Protein AF-A0A502EL42-F1 (afdb_monomer_lite)

Structure (mmCIF, N/CA/C/O backbone):
data_AF-A0A502EL42-F1
#
_entry.id   AF-A0A502EL42-F1
#
loop_
_atom_site.group_PDB
_atom_site.id
_atom_site.type_symbol
_atom_site.label_atom_id
_atom_site.label_alt_id
_atom_site.label_comp_id
_atom_site.label_asym_id
_atom_site.label_entity_id
_atom_site.label_seq_id
_atom_site.pdbx_PDB_ins_code
_atom_site.Cartn_x
_atom_site.Cartn_y
_atom_site.Cartn_z
_atom_site.occupancy
_atom_site.B_iso_or_equiv
_atom_site.auth_seq_id
_atom_site.auth_comp_id
_atom_site.auth_asym_id
_atom_site.auth_atom_id
_atom_site.pdbx_PDB_model_num
ATOM 1 N N . MET A 1 1 ? -19.733 6.693 29.699 1.00 36.53 1 MET A N 1
ATOM 2 C CA . MET A 1 1 ? -19.079 7.778 28.937 1.00 36.53 1 MET A CA 1
ATOM 3 C C . MET A 1 1 ? -17.858 7.185 28.245 1.00 36.53 1 MET A C 1
ATOM 5 O O . MET A 1 1 ? -16.861 6.946 28.911 1.00 36.53 1 MET A O 1
ATOM 9 N N . SER A 1 2 ? -17.968 6.834 26.960 1.00 41.88 2 SER A N 1
ATOM 10 C CA . SER A 1 2 ? -16.871 6.207 26.203 1.00 41.88 2 SER A CA 1
ATOM 11 C C . SER A 1 2 ? -15.862 7.261 25.764 1.00 41.88 2 SER A C 1
ATOM 13 O O . SER A 1 2 ? -16.095 8.001 24.812 1.00 41.88 2 SER A O 1
ATOM 15 N N . GLN A 1 3 ? -14.743 7.343 26.477 1.00 47.66 3 GLN A N 1
ATOM 16 C CA . GLN A 1 3 ? -13.579 8.112 26.058 1.00 47.66 3 GLN A CA 1
ATOM 17 C C . GLN A 1 3 ? -12.733 7.255 25.108 1.00 47.66 3 GLN A C 1
ATOM 19 O O . GLN A 1 3 ? -12.016 6.375 25.566 1.00 47.66 3 GLN A O 1
ATOM 24 N N . CYS A 1 4 ? -12.798 7.512 23.797 1.00 49.19 4 CYS A N 1
ATOM 25 C CA . CYS A 1 4 ? -11.625 7.344 22.923 1.00 49.19 4 CYS A CA 1
ATOM 26 C C . CYS A 1 4 ? -11.712 8.104 21.571 1.00 49.19 4 CYS A C 1
ATOM 28 O O . CYS A 1 4 ? -11.507 7.507 20.517 1.00 49.19 4 CYS A O 1
ATOM 30 N N . PRO A 1 5 ? -12.012 9.418 21.530 1.00 51.44 5 PRO A N 1
ATOM 31 C CA . PRO A 1 5 ? -12.030 10.163 20.262 1.00 51.44 5 PRO A CA 1
ATOM 32 C C . PRO A 1 5 ? -10.627 10.482 19.703 1.00 51.44 5 PRO A C 1
ATOM 34 O O . PRO A 1 5 ? -10.492 10.792 18.522 1.00 51.44 5 PRO A O 1
ATOM 37 N N . THR A 1 6 ? -9.569 10.413 20.518 1.00 52.16 6 THR A N 1
ATOM 38 C CA . THR A 1 6 ? -8.198 10.774 20.107 1.00 52.16 6 THR A CA 1
ATOM 39 C C . THR A 1 6 ? -7.466 9.637 19.396 1.00 52.16 6 THR A C 1
ATOM 41 O O . THR A 1 6 ? -6.820 9.882 18.380 1.00 52.16 6 THR A O 1
ATOM 44 N N . SER A 1 7 ? -7.622 8.395 19.870 1.00 60.34 7 SER A N 1
ATOM 45 C CA . SER A 1 7 ? -6.956 7.214 19.296 1.00 60.34 7 SER A CA 1
ATOM 46 C C . SER A 1 7 ? -7.358 6.975 17.835 1.00 60.34 7 SER A C 1
ATOM 48 O O . SER A 1 7 ? -6.499 6.791 16.977 1.00 60.34 7 SER A O 1
ATOM 50 N N . GLY A 1 8 ? -8.654 7.098 17.518 1.00 73.56 8 GLY A N 1
ATOM 51 C CA . GLY A 1 8 ? -9.153 6.928 16.150 1.00 73.56 8 GLY A CA 1
ATOM 52 C C . GLY A 1 8 ? -8.644 7.993 15.175 1.00 73.56 8 GLY A C 1
ATOM 53 O O . GLY A 1 8 ? -8.335 7.678 14.029 1.00 73.56 8 GLY A O 1
ATOM 54 N N . ARG A 1 9 ? -8.493 9.247 15.625 1.00 79.62 9 ARG A N 1
ATOM 55 C CA . ARG A 1 9 ? -7.979 10.332 14.775 1.00 79.62 9 ARG A CA 1
ATOM 56 C C . ARG A 1 9 ? -6.496 10.148 14.461 1.00 79.62 9 ARG A C 1
ATOM 58 O O . ARG A 1 9 ? -6.117 10.272 13.301 1.00 79.62 9 ARG A O 1
ATOM 65 N N . THR A 1 10 ? -5.675 9.852 15.469 1.00 83.19 10 THR A N 1
ATOM 66 C CA . THR A 1 10 ? -4.242 9.592 15.262 1.00 83.19 10 THR A CA 1
ATOM 67 C C . THR A 1 10 ? -4.043 8.364 14.378 1.00 83.19 10 THR A C 1
ATOM 69 O O . THR A 1 10 ? -3.294 8.437 13.412 1.00 83.19 10 THR A O 1
ATOM 72 N N . PHE A 1 11 ? -4.793 7.285 14.623 1.00 84.94 11 PHE A N 1
ATOM 73 C CA . PHE A 1 11 ? -4.766 6.092 13.780 1.00 84.94 11 PHE A CA 1
ATOM 74 C C . PHE A 1 11 ? -5.091 6.400 12.312 1.00 84.94 11 PHE A C 1
ATOM 76 O O . PHE A 1 11 ? -4.356 5.972 11.432 1.00 84.94 11 PHE A O 1
ATOM 83 N N . GLN A 1 12 ? -6.137 7.184 12.028 1.00 88.38 12 GLN A N 1
ATOM 84 C CA . GLN A 1 12 ? -6.475 7.555 10.647 1.00 88.38 12 GLN A CA 1
ATOM 85 C C . GLN A 1 12 ? -5.391 8.400 9.966 1.00 88.38 12 GLN A C 1
ATOM 87 O O . GLN A 1 12 ? -5.180 8.260 8.763 1.00 88.38 12 GLN A O 1
ATOM 92 N N . ILE A 1 13 ? -4.720 9.286 10.707 1.00 90.19 13 ILE A N 1
ATOM 93 C CA . ILE A 1 13 ? -3.621 10.102 10.171 1.00 90.19 13 ILE A CA 1
ATOM 94 C C . ILE A 1 13 ? -2.433 9.207 9.811 1.00 90.19 13 ILE A C 1
ATOM 96 O O . ILE A 1 13 ? -1.940 9.277 8.685 1.00 90.19 13 ILE A O 1
ATOM 100 N N . GLU A 1 14 ? -2.023 8.337 10.732 1.00 92.62 14 GLU A N 1
ATOM 101 C CA . GLU A 1 14 ? -0.924 7.392 10.510 1.00 92.62 14 GLU A CA 1
ATOM 102 C C . GLU A 1 14 ? -1.240 6.432 9.361 1.00 92.62 14 GLU A C 1
ATOM 104 O O . GLU A 1 14 ? -0.431 6.242 8.457 1.00 92.62 14 GLU A O 1
ATOM 109 N N . LEU A 1 15 ? -2.459 5.896 9.325 1.00 92.56 15 LEU A N 1
ATOM 110 C CA . LEU A 1 15 ? -2.908 4.997 8.270 1.00 92.56 15 LEU A CA 1
ATOM 111 C C . LEU A 1 15 ? -2.864 5.659 6.887 1.00 92.56 15 LEU A C 1
ATOM 113 O O . LEU A 1 15 ? -2.397 5.043 5.935 1.00 92.56 15 LEU A O 1
ATOM 117 N N . ARG A 1 16 ? -3.278 6.927 6.767 1.00 94.38 16 ARG A N 1
ATOM 118 C CA . ARG A 1 16 ? -3.151 7.680 5.505 1.00 94.38 16 ARG A CA 1
ATOM 119 C C . ARG A 1 16 ? -1.694 7.882 5.092 1.00 94.38 16 ARG A C 1
ATOM 121 O O . ARG A 1 16 ? -1.395 7.800 3.905 1.00 94.38 16 ARG A O 1
ATOM 128 N N . SER A 1 17 ? -0.797 8.115 6.050 1.00 96.31 17 SER A N 1
ATOM 129 C CA . SER A 1 17 ? 0.646 8.219 5.792 1.00 96.31 17 SER A CA 1
ATOM 130 C C . SER A 1 17 ? 1.227 6.896 5.269 1.00 96.31 17 SER A C 1
ATOM 132 O O . SER A 1 17 ? 1.957 6.868 4.274 1.00 96.31 17 SER A O 1
ATOM 134 N N . VAL A 1 18 ? 0.840 5.774 5.887 1.00 96.56 18 VAL A N 1
ATOM 135 C CA . VAL A 1 18 ? 1.238 4.428 5.450 1.00 96.56 18 VAL A CA 1
ATOM 136 C C . VAL A 1 18 ? 0.702 4.117 4.051 1.00 96.56 18 VAL A C 1
ATOM 138 O O . VAL A 1 18 ? 1.466 3.647 3.211 1.00 96.56 18 VAL A O 1
ATOM 141 N N . LEU A 1 19 ? -0.567 4.425 3.769 1.00 97.25 19 LEU A N 1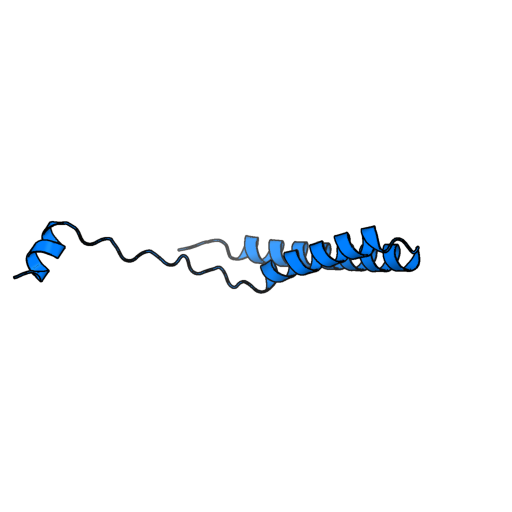
ATOM 142 C CA . LEU A 1 19 ? -1.166 4.237 2.443 1.00 97.25 19 LEU A CA 1
ATOM 143 C C . LEU A 1 19 ? -0.408 5.005 1.358 1.00 97.25 19 LEU A C 1
ATOM 145 O O . LEU A 1 19 ? -0.032 4.416 0.347 1.00 97.25 19 LEU A O 1
ATOM 149 N N . ALA A 1 20 ? -0.104 6.283 1.601 1.00 97.50 20 ALA A N 1
ATOM 150 C CA . ALA A 1 20 ? 0.673 7.094 0.667 1.00 97.50 20 ALA A CA 1
ATOM 151 C C . ALA A 1 20 ? 2.071 6.501 0.414 1.00 97.50 20 ALA A C 1
ATOM 153 O O . ALA A 1 20 ? 2.561 6.496 -0.715 1.00 97.50 20 ALA A O 1
ATOM 154 N N . THR A 1 21 ? 2.704 5.953 1.456 1.00 98.31 21 THR A N 1
ATOM 155 C CA . THR A 1 21 ? 4.012 5.294 1.335 1.00 98.31 21 THR A CA 1
ATOM 156 C C . THR A 1 21 ? 3.923 4.024 0.488 1.00 98.31 21 THR A C 1
ATOM 158 O O . THR A 1 21 ? 4.751 3.821 -0.397 1.00 98.31 21 THR A O 1
ATOM 161 N N . LEU A 1 22 ? 2.917 3.176 0.718 1.00 98.31 22 LEU A N 1
ATOM 162 C CA . LEU A 1 22 ? 2.723 1.941 -0.048 1.00 98.31 22 LEU A CA 1
ATOM 163 C C . LEU A 1 22 ? 2.432 2.217 -1.525 1.00 98.31 22 LEU A C 1
ATOM 165 O O . LEU A 1 22 ? 3.000 1.543 -2.380 1.00 98.31 22 LEU A O 1
ATOM 169 N N . GLN A 1 23 ? 1.611 3.225 -1.821 1.00 97.94 23 GLN A N 1
ATOM 170 C CA . GLN A 1 23 ? 1.334 3.660 -3.192 1.00 97.94 23 GLN A CA 1
ATOM 171 C C . GLN A 1 23 ? 2.612 4.147 -3.885 1.00 97.94 23 GLN A C 1
ATOM 173 O O . GLN A 1 23 ? 2.954 3.651 -4.953 1.00 97.94 23 GLN A O 1
ATOM 178 N N . CYS A 1 24 ? 3.391 5.010 -3.225 1.00 98.44 24 CYS A N 1
ATOM 179 C CA . CYS A 1 24 ? 4.672 5.489 -3.750 1.00 98.44 24 CYS A CA 1
ATOM 180 C C . CYS A 1 24 ? 5.656 4.340 -4.039 1.00 98.44 24 CYS A C 1
ATOM 182 O O . CYS A 1 24 ? 6.296 4.304 -5.089 1.00 98.44 24 CYS A O 1
ATOM 184 N N . LEU A 1 25 ? 5.761 3.365 -3.131 1.00 98.50 25 LEU A N 1
ATOM 185 C CA . LEU A 1 25 ? 6.623 2.198 -3.334 1.00 98.50 25 LEU A CA 1
ATOM 186 C C . LEU A 1 25 ? 6.099 1.271 -4.438 1.00 98.50 25 LEU A C 1
ATOM 188 O O . LEU A 1 25 ? 6.903 0.674 -5.154 1.00 98.50 25 LEU A O 1
ATOM 192 N N . SER A 1 26 ? 4.778 1.141 -4.572 1.00 98.50 26 SER A N 1
ATOM 193 C CA . SER A 1 26 ? 4.139 0.385 -5.650 1.00 98.50 26 SER A CA 1
ATOM 194 C C . SER A 1 26 ? 4.475 0.993 -7.011 1.00 98.50 26 SER A C 1
ATOM 196 O O . SER A 1 26 ? 4.947 0.280 -7.897 1.00 98.50 26 SER A O 1
ATOM 198 N N . ASP A 1 27 ? 4.309 2.310 -7.148 1.00 98.50 27 ASP A N 1
ATOM 199 C CA . ASP A 1 27 ? 4.629 3.050 -8.371 1.00 98.50 27 ASP A CA 1
ATOM 200 C C . ASP A 1 27 ? 6.120 2.937 -8.699 1.00 98.50 27 ASP A C 1
ATOM 202 O O . ASP A 1 27 ? 6.489 2.576 -9.816 1.00 98.50 27 ASP A O 1
ATOM 206 N N . TYR A 1 28 ? 6.987 3.117 -7.699 1.00 98.50 28 TYR A N 1
ATOM 207 C CA . TYR A 1 28 ? 8.426 2.929 -7.862 1.00 98.50 28 TYR A CA 1
ATOM 208 C C . TYR A 1 28 ? 8.777 1.508 -8.335 1.00 98.50 28 TYR A C 1
ATOM 210 O O . TYR A 1 28 ? 9.578 1.338 -9.254 1.00 98.50 28 TYR A O 1
ATOM 218 N N . ALA A 1 29 ? 8.186 0.470 -7.736 1.00 98.44 29 ALA A N 1
ATOM 219 C CA . ALA A 1 29 ? 8.421 -0.911 -8.150 1.00 98.44 29 ALA A CA 1
ATOM 220 C C . ALA A 1 29 ? 7.951 -1.156 -9.594 1.00 98.44 29 ALA A C 1
ATOM 222 O O . ALA A 1 29 ? 8.670 -1.791 -10.371 1.00 98.44 29 ALA A O 1
ATOM 223 N N . ALA A 1 30 ? 6.800 -0.596 -9.978 1.00 98.25 30 ALA A N 1
ATOM 224 C CA . ALA A 1 30 ? 6.281 -0.670 -11.340 1.00 98.25 30 ALA A CA 1
ATOM 225 C C . ALA A 1 30 ? 7.221 0.021 -12.345 1.00 98.25 30 ALA A C 1
ATOM 227 O O . ALA A 1 30 ? 7.552 -0.568 -13.375 1.00 98.25 30 ALA A O 1
ATOM 228 N N . GLU A 1 31 ? 7.733 1.211 -12.019 1.00 98.38 31 GLU A N 1
ATOM 229 C CA . GLU A 1 31 ? 8.723 1.937 -12.829 1.00 98.38 31 GLU A CA 1
ATOM 230 C C . GLU A 1 31 ? 10.040 1.164 -12.995 1.00 98.38 31 GLU A C 1
ATOM 232 O O . GLU A 1 31 ? 10.712 1.280 -14.023 1.00 98.38 31 GLU A O 1
ATOM 237 N N . LYS A 1 32 ? 10.424 0.351 -12.002 1.00 98.25 32 LYS A N 1
ATOM 238 C CA . LYS A 1 32 ? 11.593 -0.540 -12.080 1.00 98.25 32 LYS A CA 1
ATOM 239 C C . LYS A 1 32 ? 11.325 -1.853 -12.815 1.00 98.25 32 LYS A C 1
ATOM 241 O O . LYS A 1 32 ? 12.253 -2.645 -12.973 1.00 98.25 32 LYS A O 1
ATOM 246 N N . GLY A 1 33 ? 10.098 -2.086 -13.280 1.00 97.88 33 GLY A N 1
ATOM 247 C CA . GLY A 1 33 ? 9.693 -3.331 -13.930 1.00 97.88 33 GLY A CA 1
ATOM 248 C C . GLY A 1 33 ? 9.465 -4.494 -12.958 1.00 97.88 33 GLY A C 1
ATOM 249 O O . GLY A 1 33 ? 9.265 -5.624 -13.403 1.00 97.88 33 GLY A O 1
ATOM 250 N N . ASP A 1 34 ? 9.458 -4.247 -11.644 1.00 98.25 34 ASP A N 1
ATOM 251 C CA . ASP A 1 34 ? 9.108 -5.244 -10.632 1.00 98.25 34 ASP A CA 1
ATOM 252 C C . ASP A 1 34 ? 7.589 -5.267 -10.400 1.00 98.25 34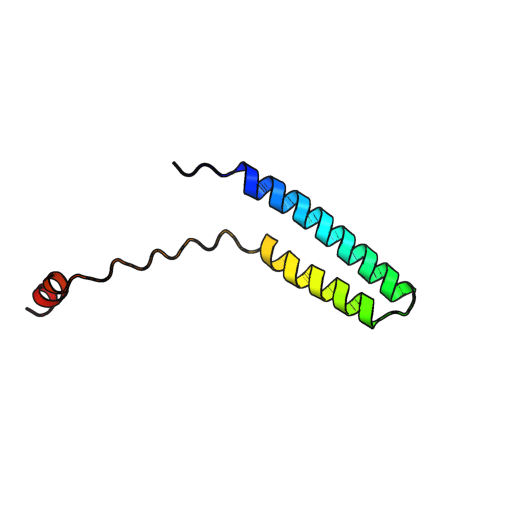 ASP A C 1
ATOM 254 O O . ASP A 1 34 ? 7.055 -4.781 -9.398 1.00 98.25 34 ASP A O 1
ATOM 258 N N . GLY A 1 35 ? 6.876 -5.861 -11.360 1.00 98.12 35 GLY A N 1
ATOM 259 C CA . GLY A 1 35 ? 5.417 -5.966 -11.313 1.00 98.12 35 GLY A CA 1
ATOM 260 C C . GLY A 1 35 ? 4.892 -6.800 -10.139 1.00 98.12 35 GLY A C 1
ATOM 261 O O . GLY A 1 35 ? 3.769 -6.581 -9.687 1.00 98.12 35 GLY A O 1
ATOM 262 N N . ARG A 1 36 ? 5.693 -7.734 -9.603 1.00 98.31 36 ARG A N 1
ATOM 263 C CA . ARG A 1 36 ? 5.282 -8.553 -8.454 1.00 98.31 36 ARG A CA 1
ATOM 264 C C . ARG A 1 36 ? 5.273 -7.721 -7.180 1.00 98.31 36 ARG A C 1
ATOM 266 O O . ARG A 1 36 ? 4.291 -7.773 -6.441 1.00 98.31 36 ARG A O 1
ATOM 273 N N . SER A 1 37 ? 6.345 -6.975 -6.924 1.00 97.88 37 SER A N 1
ATOM 274 C CA . SER A 1 37 ? 6.411 -6.099 -5.755 1.00 97.88 37 SER A CA 1
ATOM 275 C C . SER A 1 37 ? 5.377 -4.982 -5.847 1.00 97.88 37 SER A C 1
ATOM 277 O O . SER A 1 37 ? 4.690 -4.736 -4.859 1.00 97.88 37 SER A O 1
ATOM 279 N N . ALA A 1 38 ? 5.181 -4.393 -7.032 1.00 98.50 38 ALA A N 1
ATOM 280 C CA . ALA A 1 38 ? 4.124 -3.408 -7.262 1.00 98.50 38 ALA A CA 1
ATOM 281 C C . ALA A 1 38 ? 2.736 -3.964 -6.900 1.00 98.50 38 ALA A C 1
ATOM 283 O O . ALA A 1 38 ? 2.022 -3.376 -6.094 1.00 98.50 38 ALA A O 1
ATOM 284 N N . ALA A 1 39 ? 2.386 -5.158 -7.393 1.00 98.31 39 ALA A N 1
ATOM 285 C CA . ALA A 1 39 ? 1.102 -5.783 -7.080 1.00 98.31 39 ALA A CA 1
ATOM 286 C C . ALA A 1 39 ? 0.926 -6.073 -5.578 1.00 98.31 39 ALA A C 1
ATOM 288 O O . ALA A 1 39 ? -0.155 -5.869 -5.036 1.00 98.31 39 ALA A O 1
ATOM 289 N N . ILE A 1 40 ? 1.972 -6.537 -4.884 1.00 98.44 40 ILE A N 1
ATOM 290 C CA . ILE A 1 40 ? 1.907 -6.793 -3.435 1.00 98.44 40 ILE A CA 1
ATOM 291 C C . ILE A 1 40 ? 1.667 -5.491 -2.663 1.00 98.44 40 ILE A C 1
ATOM 293 O O . ILE A 1 40 ? 0.824 -5.463 -1.767 1.00 98.44 40 ILE A O 1
ATOM 297 N N . LEU A 1 41 ? 2.396 -4.428 -3.005 1.00 98.38 41 LEU A N 1
ATOM 298 C CA . LEU A 1 41 ? 2.302 -3.129 -2.340 1.00 98.38 41 LEU A CA 1
ATOM 299 C C . LEU A 1 41 ? 0.952 -2.453 -2.605 1.00 98.38 41 LEU A C 1
ATOM 301 O O . LEU A 1 41 ? 0.334 -1.962 -1.660 1.00 98.38 41 LEU A O 1
ATOM 305 N N . GLY A 1 42 ? 0.461 -2.505 -3.846 1.00 97.94 42 GLY A N 1
ATOM 306 C CA . GLY A 1 42 ? -0.875 -2.035 -4.216 1.00 97.94 42 GLY A CA 1
ATOM 307 C C . GLY A 1 42 ? -1.979 -2.787 -3.472 1.00 97.94 42 GLY A C 1
ATOM 308 O O . GLY A 1 42 ? -2.778 -2.169 -2.779 1.00 97.94 42 GLY A O 1
ATOM 309 N N . ASN A 1 43 ? -1.946 -4.125 -3.482 1.00 97.75 43 ASN A N 1
ATOM 310 C CA . ASN A 1 43 ? -2.924 -4.938 -2.748 1.00 97.75 43 ASN A CA 1
ATOM 311 C C . ASN A 1 43 ? -2.907 -4.648 -1.237 1.00 97.75 43 ASN A C 1
ATOM 313 O O . ASN A 1 43 ? -3.951 -4.649 -0.586 1.00 97.75 43 ASN A O 1
ATOM 317 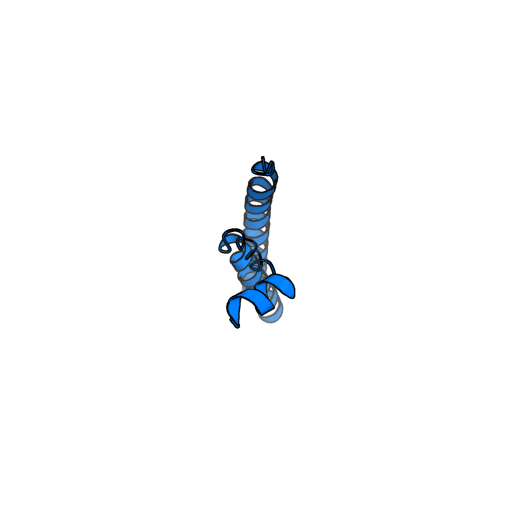N N . ALA A 1 44 ? -1.725 -4.418 -0.654 1.00 97.31 44 ALA A N 1
ATOM 318 C CA . ALA A 1 44 ? -1.610 -4.045 0.751 1.00 97.31 44 ALA A CA 1
ATOM 319 C C . ALA A 1 44 ? -2.241 -2.671 1.028 1.00 97.31 44 ALA A C 1
ATOM 321 O O . ALA A 1 44 ? -2.907 -2.512 2.053 1.00 97.31 44 ALA A O 1
ATOM 322 N N . ALA A 1 45 ? -2.065 -1.702 0.123 1.00 96.56 45 ALA A N 1
ATOM 323 C CA . ALA A 1 45 ? -2.712 -0.400 0.223 1.00 96.56 45 ALA A CA 1
ATOM 324 C C . ALA A 1 45 ? -4.244 -0.530 0.140 1.00 96.56 45 ALA A C 1
ATOM 326 O O . ALA A 1 45 ? -4.937 -0.045 1.033 1.00 96.56 45 ALA A O 1
ATOM 327 N N . ASP A 1 46 ? -4.765 -1.275 -0.837 1.00 94.88 46 ASP A N 1
ATOM 328 C CA . ASP A 1 46 ? -6.208 -1.484 -1.015 1.00 94.88 46 ASP A CA 1
ATOM 329 C C . ASP A 1 46 ? -6.853 -2.116 0.231 1.00 94.88 46 ASP A C 1
ATOM 331 O O . ASP A 1 46 ? -7.896 -1.670 0.712 1.00 94.88 46 ASP A O 1
ATOM 335 N N . LEU A 1 47 ? -6.208 -3.134 0.817 1.00 94.06 47 LEU A N 1
ATOM 336 C CA . LEU A 1 47 ? -6.696 -3.788 2.036 1.00 94.06 47 LEU A CA 1
ATOM 337 C C . LEU A 1 47 ? -6.715 -2.842 3.243 1.00 94.06 47 LEU A C 1
ATOM 339 O O . LEU A 1 47 ? -7.635 -2.897 4.063 1.00 94.06 47 LEU A O 1
ATOM 343 N N . LEU A 1 48 ? -5.706 -1.983 3.369 1.00 91.19 48 LEU A N 1
ATOM 344 C CA . LEU A 1 48 ? -5.624 -1.004 4.449 1.00 91.19 48 LEU A CA 1
ATOM 345 C C . LEU A 1 48 ? -6.638 0.133 4.266 1.00 91.19 48 LEU A C 1
ATOM 347 O O . LEU A 1 48 ? -7.184 0.622 5.257 1.00 91.19 48 LEU A O 1
ATOM 351 N N . GLU A 1 49 ? -6.966 0.512 3.033 1.00 91.25 49 GLU A N 1
ATOM 352 C CA . GLU A 1 49 ? -7.975 1.533 2.744 1.00 91.25 49 GLU A CA 1
ATOM 353 C C . GLU A 1 49 ? -9.378 1.117 3.223 1.00 91.25 49 GLU A C 1
ATOM 355 O O . GLU A 1 49 ? -10.125 1.945 3.752 1.00 91.25 49 GLU A O 1
ATOM 360 N N . LEU A 1 50 ? -9.709 -0.181 3.191 1.00 88.38 50 LEU A N 1
ATOM 361 C CA . LEU A 1 50 ? -10.969 -0.706 3.748 1.00 88.38 50 LEU A CA 1
ATOM 362 C C . LEU A 1 50 ? -11.144 -0.377 5.242 1.00 88.38 50 LEU A C 1
ATOM 364 O O . LEU A 1 50 ? -12.269 -0.217 5.734 1.00 88.38 50 LEU A O 1
ATOM 368 N N . THR A 1 51 ? -10.039 -0.227 5.974 1.00 83.50 51 THR A N 1
ATOM 369 C CA . THR A 1 51 ? -10.072 0.128 7.399 1.00 83.50 51 THR A CA 1
ATOM 370 C C . THR A 1 51 ? -10.376 1.612 7.641 1.00 83.50 51 THR A C 1
ATOM 372 O O . THR A 1 51 ? -10.871 1.953 8.714 1.00 83.50 51 THR A O 1
ATOM 375 N N . LEU A 1 52 ? -10.177 2.487 6.642 1.00 77.12 52 LEU A N 1
ATOM 376 C CA . LEU A 1 52 ? -10.627 3.887 6.687 1.00 77.12 52 LEU A CA 1
ATOM 377 C C . LEU A 1 52 ? -12.136 4.016 6.465 1.00 77.12 52 LEU A C 1
ATOM 379 O O . LEU A 1 52 ? -12.760 4.921 7.018 1.00 77.12 52 LEU A O 1
ATOM 383 N N . ILE A 1 53 ? -12.707 3.138 5.637 1.00 67.38 53 ILE A N 1
ATOM 384 C CA . ILE A 1 53 ? -14.109 3.218 5.209 1.00 67.38 53 ILE A CA 1
ATOM 385 C C . ILE A 1 53 ? -15.045 2.600 6.245 1.00 67.38 53 ILE A C 1
ATOM 387 O O . ILE A 1 53 ? -16.206 2.987 6.305 1.00 67.38 53 ILE A O 1
ATOM 391 N N . THR A 1 54 ? -14.561 1.687 7.091 1.00 55.94 54 THR A N 1
ATOM 392 C CA . THR A 1 54 ? -15.397 1.035 8.104 1.00 55.94 54 THR A CA 1
ATOM 393 C C . THR A 1 54 ? -15.753 2.041 9.206 1.00 55.94 54 THR A C 1
ATOM 395 O O . THR A 1 54 ? -14.910 2.328 10.063 1.00 55.94 54 THR A O 1
ATOM 398 N N . PRO A 1 55 ? -16.994 2.571 9.266 1.00 51.25 55 PRO A N 1
ATOM 399 C CA . PRO A 1 55 ? -17.436 3.227 10.486 1.00 51.25 55 PRO A CA 1
ATOM 400 C C . PRO A 1 55 ? -17.428 2.122 11.532 1.00 51.25 55 PRO A C 1
ATOM 402 O O . PRO A 1 55 ? -18.024 1.082 11.249 1.00 51.25 55 PRO A O 1
ATOM 405 N N . CYS A 1 56 ? -16.725 2.317 12.662 1.00 48.91 56 CYS A N 1
ATOM 406 C CA . CYS A 1 56 ? -16.700 1.409 13.816 1.00 48.91 56 CYS A CA 1
ATOM 407 C C . CYS A 1 56 ? -17.914 0.498 13.762 1.00 48.91 56 CYS A C 1
ATOM 409 O O . CYS A 1 56 ? -19.019 1.003 13.979 1.00 48.91 56 CYS A O 1
ATOM 411 N N . ALA A 1 57 ? -17.721 -0.770 13.368 1.00 50.59 57 ALA A N 1
ATOM 412 C CA . ALA A 1 57 ? -18.803 -1.732 13.344 1.00 50.59 57 ALA A CA 1
ATOM 413 C C . ALA A 1 57 ? -19.456 -1.592 14.709 1.00 50.59 57 ALA A C 1
ATOM 415 O O . ALA A 1 57 ? -18.809 -1.860 15.726 1.00 50.59 57 ALA A O 1
ATOM 416 N N . GLN A 1 58 ? -20.658 -1.00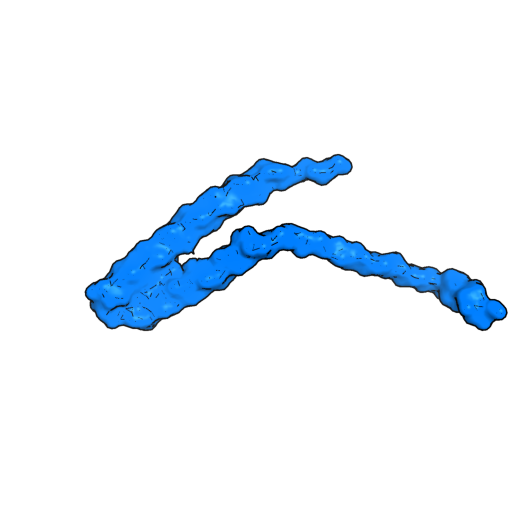5 14.741 1.00 51.25 58 GLN A N 1
ATOM 417 C CA . GLN A 1 58 ? -21.388 -0.869 15.983 1.00 51.25 58 GLN A CA 1
ATOM 418 C C . GLN A 1 58 ? -21.442 -2.296 16.468 1.00 51.25 58 GLN A C 1
ATOM 420 O O . GLN A 1 58 ? -21.940 -3.149 15.732 1.00 51.25 58 GLN A O 1
ATOM 425 N N . VAL A 1 59 ? -20.792 -2.571 17.603 1.00 55.31 59 VAL A N 1
ATOM 426 C CA . VAL A 1 59 ? -20.849 -3.877 18.242 1.00 55.31 59 VAL A CA 1
ATOM 427 C C . VAL A 1 59 ? -22.326 -4.205 18.237 1.00 55.31 59 VAL A C 1
ATOM 429 O O . VAL A 1 59 ? -23.099 -3.526 18.912 1.00 55.31 59 VAL A O 1
ATOM 432 N N . LEU A 1 60 ? -22.727 -5.134 17.368 1.00 53.50 60 LEU A N 1
ATOM 433 C CA . LEU A 1 60 ? -24.102 -5.568 17.276 1.00 53.50 60 LEU A CA 1
ATOM 434 C C . LEU A 1 60 ? -24.292 -6.296 18.593 1.00 53.50 60 LEU A C 1
ATOM 436 O O . LEU A 1 60 ? -23.903 -7.456 18.728 1.00 53.50 60 LEU A O 1
ATOM 440 N N . VAL A 1 61 ? -24.731 -5.552 19.609 1.00 62.78 61 VAL A N 1
ATOM 441 C CA . VAL A 1 61 ? -24.985 -6.079 20.937 1.00 62.78 61 VAL A CA 1
ATOM 442 C C . VAL A 1 61 ? -26.009 -7.160 20.688 1.00 62.78 61 VAL A C 1
ATOM 444 O O . VAL A 1 61 ? -27.143 -6.872 20.304 1.00 62.78 61 VAL A O 1
ATOM 447 N N . ARG A 1 62 ? -25.564 -8.416 20.787 1.00 67.25 62 ARG A N 1
ATOM 448 C CA . ARG A 1 62 ? -26.443 -9.561 20.623 1.00 67.25 62 ARG A CA 1
ATOM 449 C C . ARG A 1 62 ? -27.620 -9.301 21.564 1.00 67.25 62 ARG A C 1
ATOM 451 O O . ARG A 1 62 ? -27.359 -9.035 22.743 1.00 67.25 62 ARG A O 1
ATOM 458 N N . PRO A 1 63 ? -28.872 -9.304 21.076 1.00 68.88 63 PRO A N 1
ATOM 459 C CA . PRO A 1 63 ? -30.003 -9.132 21.968 1.00 68.88 63 PRO A CA 1
ATOM 460 C C . PRO A 1 63 ? -29.864 -10.165 23.093 1.00 68.88 63 PRO A C 1
ATOM 462 O O . PRO A 1 63 ? -29.423 -11.292 22.817 1.00 68.88 63 PRO A O 1
ATOM 465 N N . PRO A 1 64 ? -30.123 -9.774 24.354 1.00 76.69 64 PRO A N 1
ATOM 466 C CA . PRO A 1 64 ? -29.948 -10.670 25.485 1.00 76.69 64 PRO A CA 1
ATOM 467 C C . PRO A 1 64 ? -30.699 -11.965 25.192 1.00 76.69 64 PRO A C 1
ATOM 469 O O . PRO A 1 64 ? -31.860 -11.939 24.784 1.00 76.69 64 PRO A O 1
ATOM 472 N N . VAL A 1 65 ? -30.001 -13.095 25.328 1.00 80.81 65 VAL A N 1
ATOM 473 C CA . VAL A 1 65 ? -30.632 -14.402 25.154 1.00 80.81 65 VAL A CA 1
ATOM 474 C C . VAL A 1 65 ? -31.717 -14.500 26.228 1.00 80.81 65 VAL A C 1
ATOM 476 O O . VAL A 1 65 ? -31.381 -14.344 27.405 1.00 80.81 65 VAL A O 1
ATOM 479 N N . PRO A 1 66 ? -32.992 -14.707 25.854 1.00 79.50 66 PRO A N 1
ATOM 480 C CA . PRO A 1 66 ? -34.063 -14.783 26.832 1.00 79.50 66 PRO A CA 1
ATOM 481 C C . PRO A 1 66 ? -33.786 -15.930 27.803 1.00 79.50 66 PRO A C 1
ATOM 483 O O . PRO A 1 66 ? -33.366 -17.020 27.396 1.00 79.50 66 PRO A O 1
ATOM 486 N N . THR A 1 67 ? -33.990 -15.689 29.098 1.00 84.69 67 THR A N 1
ATOM 487 C CA . THR A 1 67 ? -33.845 -16.742 30.105 1.00 84.69 67 THR A CA 1
ATOM 488 C C . THR A 1 67 ? -34.912 -17.814 29.896 1.00 84.69 67 THR A C 1
ATOM 490 O O . THR A 1 67 ? -35.963 -17.581 29.294 1.00 84.69 67 THR A O 1
ATOM 493 N N . ARG A 1 68 ? -34.659 -19.022 30.411 1.00 81.06 68 ARG A N 1
ATOM 494 C CA . ARG A 1 68 ? -35.586 -20.159 30.285 1.00 81.06 68 ARG A CA 1
ATOM 495 C C . ARG A 1 68 ? -37.001 -19.823 30.782 1.00 81.06 68 ARG A C 1
ATOM 497 O O . ARG A 1 68 ? -37.974 -20.338 30.246 1.00 81.06 68 ARG A O 1
ATOM 504 N N . GLU A 1 69 ? -37.105 -18.935 31.767 1.00 82.94 69 GLU A N 1
ATOM 505 C CA . GLU A 1 69 ? -38.365 -18.447 32.336 1.00 82.94 69 GLU A CA 1
ATOM 506 C C . GLU A 1 69 ? -39.115 -17.512 31.378 1.00 82.94 69 GLU A C 1
ATOM 508 O O . GLU A 1 69 ? -40.322 -17.655 31.206 1.00 82.94 69 GLU A O 1
ATOM 513 N N . GLN A 1 70 ? -38.405 -16.606 30.696 1.00 80.38 70 GLN A N 1
ATOM 514 C CA . GLN A 1 70 ? -38.987 -15.724 29.677 1.00 80.38 70 GLN A CA 1
ATOM 515 C C . GLN A 1 70 ? -39.490 -16.518 28.469 1.00 80.38 70 GLN A C 1
ATOM 517 O O . GLN A 1 70 ? -40.534 -16.201 27.904 1.00 80.38 70 GLN A O 1
ATOM 522 N N . LEU A 1 71 ? -38.776 -17.587 28.104 1.00 80.06 71 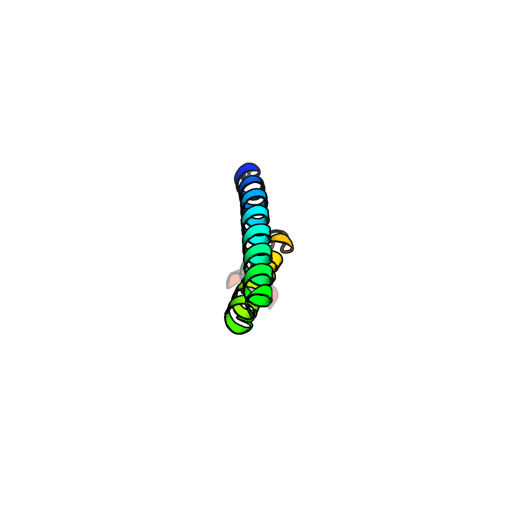LEU A N 1
ATOM 523 C CA . LEU A 1 71 ? -39.209 -18.492 27.045 1.00 80.06 71 LEU A CA 1
ATOM 524 C C . LEU A 1 71 ? -40.470 -19.269 27.451 1.00 80.06 71 LEU A C 1
ATOM 526 O O . LEU A 1 71 ? -41.372 -19.435 26.640 1.00 80.06 71 LEU A O 1
ATOM 530 N N . ALA A 1 72 ? -40.551 -19.710 28.710 1.00 80.94 72 ALA A N 1
ATOM 531 C CA . ALA A 1 72 ? -41.716 -20.418 29.234 1.00 80.94 72 ALA A CA 1
ATOM 532 C C . ALA A 1 72 ? -42.963 -19.522 29.318 1.00 80.94 72 ALA A C 1
ATOM 534 O O . ALA A 1 72 ? -44.055 -19.992 29.027 1.00 80.94 72 ALA A O 1
ATOM 535 N N . GLN A 1 73 ? -42.809 -18.240 29.662 1.00 79.31 73 GLN A N 1
ATOM 536 C CA . GLN A 1 73 ? -43.921 -17.282 29.708 1.00 79.31 73 GLN A CA 1
ATOM 537 C C . GLN A 1 73 ? -44.454 -16.895 28.323 1.00 79.31 73 GLN A C 1
ATOM 539 O O . GLN A 1 73 ? -45.627 -16.574 28.206 1.00 79.31 73 GLN A O 1
ATOM 544 N N . ALA A 1 74 ? -43.620 -16.932 27.281 1.00 72.88 74 ALA A N 1
ATOM 545 C CA . ALA A 1 74 ? -44.042 -16.642 25.908 1.00 72.88 74 ALA A CA 1
ATOM 546 C C . ALA A 1 74 ? -44.751 -17.823 25.213 1.00 72.88 74 ALA A C 1
ATOM 548 O O . ALA A 1 74 ? -45.284 -17.657 24.119 1.00 72.88 74 ALA A O 1
ATOM 549 N N . 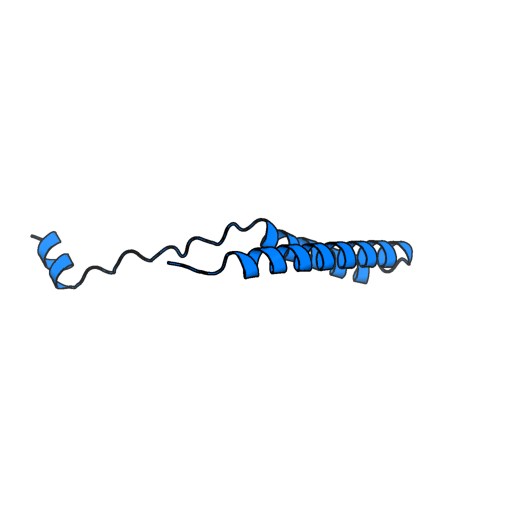LEU A 1 75 ? -44.707 -19.016 25.816 1.00 74.81 75 LEU A N 1
ATOM 550 C CA . LEU A 1 75 ? -45.307 -20.255 25.303 1.00 74.81 75 LEU A CA 1
ATOM 551 C C . LEU A 1 75 ? -46.681 -20.570 25.929 1.00 74.81 75 LEU A C 1
ATOM 553 O O . LEU A 1 75 ? -47.249 -21.620 25.626 1.00 74.81 75 LEU A O 1
ATOM 557 N N . VAL A 1 76 ? -47.182 -19.693 26.805 1.00 59.69 76 VAL A N 1
ATOM 558 C CA . VAL A 1 76 ? -48.509 -19.755 27.448 1.00 59.69 76 VAL A CA 1
ATOM 559 C C . VAL A 1 76 ? -49.422 -18.728 26.794 1.00 59.69 76 VAL A C 1
ATOM 561 O O . VAL A 1 76 ? -50.598 -19.078 26.554 1.00 59.69 76 VAL A O 1
#

Secondary structure (DSSP, 8-state):
----HHHHHHHHHHHHHHHHHHHHHHHHHHHTT-HHHHHHHHHHHHHHHHHHH--------PPPPPPHHHHHHTT-

Foldseek 3Di:
DDDDPPVVVVVVVVLVVLLVVLQVVLVVCVVVVNPVSNVVSVVVSVVSVVVVVDPPPPPPPPPPDDPPVSVVVVVD

pLDDT: mean 81.94, std 17.99, range [36.53, 98.5]

Organism: NCBI:txid1854500

Sequence (76 aa):
MSQCPTSGRTFQIELRSVLATLQCLSDYAAEKGDGRSAAILGNAADLLELTLITPCAQVLVRPPVPTREQLAQALV

Radius of gyration: 22.52 Å; chains: 1; bounding box: 60×31×46 Å